Protein AF-D1P8F3-F1 (afdb_monomer)

Mean predicted aligned error: 10.09 Å

Secondary structure (DSSP, 8-state):
--GGGS-HHHHHHHHHHHHHHHHHHHHHHHHTTB-TTSPBPPPPPPP-EEEEEEEEEEETTEEEEEEEEEE-SSEEEEEETTTTEEEEEEGGGEEEEEEEEEEEEE-

Foldseek 3Di:
DVLVPDDPVRNVVVVVVVVVVVVVVVVVQVVVCADPVRHHHDDDDQPDFPWFWWWWFDAPNDIWIFTPWDDDPFKIWHQTPVVRHIDIDTPVRTPTTDDTGGDGDRD

pLDDT: mean 89.99, std 10.31, range [54.81, 97.75]

Radius of gyration: 31.66 Å; Cα contacts (8 Å, |Δi|>4): 148; chains: 1; bounding box: 52×23×87 Å

Sequence (107 aa):
ALISRMSANQRRQLAKEITRDLRRSQIKRIQQQKNPDGSAYTKRKASFVTVQREIQFMWRGQKRTLRHWRGNSKTITGQDADKKSQRSFRKSDIQRYISVKKDKIST

Nearest PDB structures (foldseek):
  7ol0-assembly1_Z  TM=6.761E-01  e=1.523E+00  Homo sapiens
  6bpi-assembly1_A  TM=5.200E-01  e=6.363E-01  Homo sapiens
  8rbx-assembly1_Z  TM=6.577E-01  e=2.357E+00  Homo sapiens
  8rap-assembly1_Z  TM=6.366E-01  e=2.489E+00  Saccharomyces cerevisiae
  8p4f-assembly1_Z  TM=6.054E-01  e=7.020E+00  Homo sapiens

Organism: NCBI:txid500637

InterPro domains:
  IPR006522 Phage virion morphogensis protein [PF05069] (8-47)

Structure (mmCIF, N/CA/C/O backbone):
data_AF-D1P8F3-F1
#
_entry.id   AF-D1P8F3-F1
#
loop_
_atom_site.group_PDB
_atom_site.id
_atom_site.type_symbol
_atom_site.label_atom_id
_atom_site.label_alt_id
_atom_site.label_comp_id
_atom_site.label_asym_id
_atom_site.label_entity_id
_atom_site.label_seq_id
_atom_site.pdbx_PDB_ins_code
_atom_site.Cartn_x
_atom_site.Cartn_y
_atom_site.Cartn_z
_atom_site.occupancy
_atom_site.B_iso_or_equiv
_atom_site.auth_seq_id
_atom_site.auth_comp_id
_atom_site.auth_asym_id
_atom_site.auth_atom_id
_atom_site.pdbx_PDB_model_num
ATOM 1 N N . ALA A 1 1 ? 17.012 -13.130 -52.113 1.00 61.81 1 ALA A N 1
ATOM 2 C CA . ALA A 1 1 ? 18.267 -13.262 -51.341 1.00 61.81 1 ALA A CA 1
ATOM 3 C C . ALA A 1 1 ? 19.191 -12.064 -51.617 1.00 61.81 1 ALA A C 1
ATOM 5 O O . ALA A 1 1 ? 20.059 -12.131 -52.477 1.00 61.81 1 ALA A O 1
ATOM 6 N N . LEU A 1 2 ? 18.932 -10.926 -50.959 1.00 79.62 2 LEU A N 1
ATOM 7 C CA . LEU A 1 2 ? 19.638 -9.649 -51.185 1.00 79.62 2 LEU A CA 1
ATOM 8 C C . LEU A 1 2 ? 20.803 -9.470 -50.195 1.00 79.62 2 LEU A C 1
ATOM 10 O O . LEU A 1 2 ? 21.911 -9.126 -50.585 1.00 79.62 2 LEU A O 1
ATOM 14 N N . ILE A 1 3 ? 20.583 -9.852 -48.934 1.00 83.12 3 ILE A N 1
ATOM 15 C CA . ILE A 1 3 ? 21.590 -9.850 -47.859 1.00 83.12 3 ILE A CA 1
ATOM 16 C C . ILE A 1 3 ? 22.754 -10.819 -48.153 1.00 83.12 3 ILE A C 1
ATOM 18 O O . ILE A 1 3 ? 23.900 -10.572 -47.769 1.00 83.12 3 ILE A O 1
ATOM 22 N N . SER A 1 4 ? 22.483 -11.911 -48.874 1.00 85.62 4 SER A N 1
ATOM 23 C CA . SER A 1 4 ? 23.503 -12.887 -49.281 1.00 85.62 4 SER A CA 1
ATOM 24 C C . SER A 1 4 ? 24.459 -12.347 -50.349 1.00 85.62 4 SER A C 1
ATOM 26 O O . SER A 1 4 ? 25.592 -12.807 -50.419 1.00 85.62 4 SER A O 1
ATOM 28 N N . ARG A 1 5 ? 24.031 -11.353 -51.141 1.00 89.50 5 ARG A N 1
ATOM 29 C CA . ARG A 1 5 ? 24.846 -10.702 -52.183 1.00 89.50 5 ARG A CA 1
ATOM 30 C C . ARG A 1 5 ? 25.714 -9.560 -51.644 1.00 89.50 5 ARG A C 1
ATOM 32 O O . ARG A 1 5 ? 26.568 -9.055 -52.360 1.00 89.50 5 ARG A O 1
ATOM 39 N N . MET A 1 6 ? 25.500 -9.144 -50.395 1.00 90.19 6 MET A N 1
ATOM 40 C CA . MET A 1 6 ? 26.282 -8.088 -49.751 1.00 90.19 6 MET A CA 1
ATOM 41 C C . MET A 1 6 ? 27.665 -8.605 -49.338 1.00 90.19 6 MET A C 1
ATOM 43 O O . MET A 1 6 ? 27.829 -9.774 -48.982 1.00 90.19 6 MET A O 1
ATOM 47 N N . SER A 1 7 ? 28.664 -7.729 -49.310 1.00 92.00 7 SER A N 1
ATOM 48 C CA . SER A 1 7 ? 29.953 -8.057 -48.697 1.00 92.00 7 SER A CA 1
ATOM 49 C C . SER A 1 7 ? 29.819 -8.198 -47.175 1.00 92.00 7 SER A C 1
ATOM 51 O O . SER A 1 7 ? 28.859 -7.722 -46.557 1.00 92.00 7 SER A O 1
ATOM 53 N N . ALA A 1 8 ? 30.802 -8.829 -46.527 1.00 90.75 8 ALA A N 1
ATOM 54 C CA . ALA A 1 8 ? 30.820 -8.941 -45.067 1.00 90.75 8 ALA A CA 1
ATOM 55 C C . ALA A 1 8 ? 30.785 -7.563 -44.373 1.00 90.75 8 ALA A C 1
ATOM 57 O O . ALA A 1 8 ? 30.112 -7.401 -43.354 1.00 90.75 8 ALA A O 1
ATOM 58 N N . ASN A 1 9 ? 31.446 -6.555 -44.953 1.00 93.25 9 ASN A N 1
ATOM 59 C CA . ASN A 1 9 ? 31.461 -5.189 -44.429 1.00 93.25 9 ASN A CA 1
ATOM 60 C C . ASN A 1 9 ? 30.096 -4.505 -44.558 1.00 93.25 9 ASN A C 1
ATOM 62 O O . ASN A 1 9 ? 29.622 -3.907 -43.594 1.00 93.25 9 ASN A O 1
ATOM 66 N N . GLN A 1 10 ? 29.424 -4.661 -45.700 1.00 92.81 10 GLN A N 1
ATOM 67 C CA . GLN A 1 10 ? 28.075 -4.127 -45.904 1.00 92.81 10 GLN A CA 1
ATOM 68 C C . GLN A 1 10 ? 27.062 -4.773 -44.946 1.00 92.81 10 GLN A C 1
ATOM 70 O O . GLN A 1 10 ? 26.235 -4.074 -44.366 1.00 92.81 10 GLN A O 1
ATOM 75 N N . ARG A 1 11 ? 27.159 -6.090 -44.700 1.00 94.31 11 ARG A N 1
ATOM 76 C CA . ARG A 1 11 ? 26.321 -6.772 -43.695 1.00 94.31 11 ARG A CA 1
ATOM 77 C C . ARG A 1 11 ? 26.562 -6.248 -42.281 1.00 94.31 11 ARG A C 1
ATOM 79 O O . ARG A 1 11 ? 25.605 -6.044 -41.540 1.00 94.31 11 ARG A O 1
ATOM 86 N N . ARG A 1 12 ? 27.824 -6.010 -41.903 1.00 93.38 12 ARG A N 1
ATOM 87 C CA . ARG A 1 12 ? 28.169 -5.426 -40.595 1.00 93.38 12 ARG A CA 1
ATOM 88 C C . ARG A 1 12 ? 27.596 -4.021 -40.436 1.00 93.38 12 ARG A C 1
ATOM 90 O O . ARG A 1 12 ? 27.083 -3.708 -39.366 1.00 93.38 12 ARG A O 1
ATOM 97 N N . GLN A 1 13 ? 27.675 -3.192 -41.475 1.00 94.81 13 GLN A N 1
ATOM 98 C CA . GLN A 1 13 ? 27.122 -1.839 -41.444 1.00 94.81 13 GLN A CA 1
ATOM 99 C C . GLN A 1 13 ? 25.598 -1.865 -41.279 1.00 94.81 13 GLN A C 1
ATOM 101 O O . GLN A 1 13 ? 25.073 -1.248 -40.354 1.00 94.81 13 GLN A O 1
ATOM 106 N N . LEU A 1 14 ? 24.911 -2.682 -42.080 1.00 94.44 14 LEU A N 1
ATOM 107 C CA . LEU A 1 14 ? 23.466 -2.872 -41.978 1.00 94.44 14 LEU A CA 1
ATOM 108 C C . LEU A 1 14 ? 23.046 -3.373 -40.584 1.00 94.44 14 LEU A C 1
ATOM 110 O O . LEU A 1 14 ? 22.102 -2.860 -39.990 1.00 94.44 14 LEU A O 1
ATOM 114 N N . ALA A 1 15 ? 23.770 -4.343 -40.018 1.00 95.06 15 ALA A N 1
ATOM 115 C CA . ALA A 1 15 ? 23.481 -4.859 -38.681 1.00 95.06 15 ALA A CA 1
ATOM 116 C C . ALA A 1 15 ? 23.612 -3.779 -37.590 1.00 95.06 15 ALA A C 1
ATOM 118 O O . ALA A 1 15 ? 22.799 -3.739 -36.661 1.00 95.06 15 ALA A O 1
ATOM 119 N N . LYS A 1 16 ? 24.601 -2.880 -37.704 1.00 96.44 16 LYS A N 1
ATOM 120 C CA . LYS A 1 16 ? 24.766 -1.744 -36.780 1.00 96.44 16 LYS A CA 1
ATOM 121 C C . LYS A 1 16 ? 23.581 -0.783 -36.858 1.00 96.44 16 LYS A C 1
ATOM 123 O O . LYS A 1 16 ? 23.077 -0.367 -35.816 1.00 96.44 16 LYS A O 1
ATOM 128 N N . GLU A 1 17 ? 23.131 -0.459 -38.066 1.00 96.62 17 GLU A N 1
ATOM 129 C CA . GLU A 1 17 ? 21.991 0.435 -38.299 1.00 96.62 17 GLU A CA 1
ATOM 130 C C . GLU A 1 17 ? 20.695 -0.154 -37.733 1.00 96.62 17 GLU A C 1
ATOM 132 O O . GLU A 1 17 ? 20.044 0.484 -36.905 1.00 96.62 17 GLU A O 1
ATOM 137 N N . ILE A 1 18 ? 20.401 -1.421 -38.049 1.00 96.50 18 ILE A N 1
ATOM 138 C CA . ILE A 1 18 ? 19.240 -2.144 -37.506 1.00 96.50 18 ILE A CA 1
ATOM 139 C C . ILE A 1 18 ? 19.268 -2.146 -35.975 1.00 96.50 18 ILE A C 1
ATOM 141 O O . ILE A 1 18 ? 18.265 -1.849 -35.327 1.00 96.50 18 ILE A O 1
ATOM 145 N N . THR A 1 19 ? 20.422 -2.446 -35.377 1.00 97.06 19 THR A N 1
ATOM 146 C CA . THR A 1 19 ? 20.559 -2.496 -33.914 1.00 97.06 19 THR A CA 1
ATOM 147 C C . THR A 1 19 ? 20.325 -1.124 -33.282 1.00 97.06 19 THR A C 1
ATOM 149 O O . THR A 1 19 ? 19.651 -1.014 -32.253 1.00 97.06 19 THR A O 1
ATOM 152 N N . ARG A 1 20 ? 20.857 -0.059 -33.895 1.00 97.75 20 ARG A N 1
ATOM 153 C CA . ARG A 1 20 ? 20.690 1.321 -33.425 1.00 97.75 20 ARG A CA 1
ATOM 154 C C . ARG A 1 20 ? 19.221 1.731 -33.433 1.00 97.75 20 ARG A C 1
ATOM 156 O O . ARG A 1 20 ? 18.742 2.277 -32.437 1.00 97.75 20 ARG A O 1
ATOM 163 N N . ASP A 1 21 ? 18.507 1.446 -34.513 1.00 97.38 21 ASP A N 1
ATOM 164 C CA . ASP A 1 21 ? 17.110 1.852 -34.650 1.00 97.38 21 ASP A CA 1
ATOM 165 C C . ASP A 1 21 ? 16.164 0.984 -33.817 1.00 97.38 21 ASP A C 1
ATOM 167 O O . ASP A 1 21 ? 15.257 1.516 -33.169 1.00 97.38 21 ASP A O 1
ATOM 171 N N . LEU A 1 22 ? 16.441 -0.319 -33.695 1.00 96.12 22 LEU A N 1
ATOM 172 C CA . LEU A 1 22 ? 15.733 -1.197 -32.763 1.00 96.12 22 LEU A CA 1
ATOM 173 C C . LEU A 1 22 ? 15.861 -0.687 -31.323 1.00 96.12 22 LEU A C 1
ATOM 175 O O . LEU A 1 22 ? 14.857 -0.558 -30.621 1.00 96.12 22 LEU A O 1
ATOM 179 N N . ARG A 1 23 ? 17.078 -0.328 -30.893 1.00 96.56 23 ARG A N 1
ATOM 180 C CA . ARG A 1 23 ? 17.318 0.222 -29.553 1.00 96.56 23 ARG A CA 1
ATOM 181 C C . ARG A 1 23 ? 16.553 1.528 -29.335 1.00 96.56 23 ARG A C 1
ATOM 183 O O . ARG A 1 23 ? 15.941 1.703 -28.285 1.00 96.56 23 ARG A O 1
ATOM 190 N N . ARG A 1 24 ? 16.549 2.437 -30.316 1.00 97.00 24 ARG A N 1
ATOM 191 C CA . ARG A 1 24 ? 15.790 3.700 -30.245 1.00 97.00 24 ARG A CA 1
ATOM 192 C C . ARG A 1 24 ? 14.285 3.462 -30.106 1.00 97.00 24 ARG A C 1
ATOM 194 O O . ARG A 1 24 ? 13.656 4.071 -29.242 1.00 97.00 24 ARG A O 1
ATOM 201 N N . SER A 1 25 ? 13.727 2.553 -30.907 1.00 94.88 25 SER A N 1
ATOM 202 C CA . SER A 1 25 ? 12.318 2.149 -30.827 1.00 94.88 25 SER A CA 1
ATOM 203 C C . SER A 1 25 ? 11.974 1.568 -29.451 1.00 94.88 25 SER A C 1
ATOM 205 O O . SER A 1 25 ? 11.013 1.999 -28.811 1.00 94.88 25 SER A O 1
ATOM 207 N N . GLN A 1 26 ? 12.809 0.658 -28.940 1.00 95.81 26 GLN A N 1
ATOM 208 C CA . GLN A 1 26 ? 12.627 0.046 -27.623 1.00 95.81 26 GLN A CA 1
ATOM 209 C C . GLN A 1 26 ? 12.670 1.078 -26.493 1.00 95.81 26 GLN A C 1
ATOM 211 O O . GLN A 1 26 ? 11.797 1.051 -25.629 1.00 95.81 26 GLN A O 1
ATOM 216 N N . ILE A 1 27 ? 13.627 2.014 -26.513 1.00 97.25 27 ILE A N 1
ATOM 217 C CA . ILE A 1 27 ? 13.714 3.093 -25.517 1.00 97.25 27 ILE A CA 1
ATOM 218 C C . ILE A 1 27 ? 12.432 3.928 -25.525 1.00 97.25 27 ILE A C 1
ATOM 220 O O . ILE A 1 27 ? 11.820 4.105 -24.472 1.00 97.25 27 ILE A O 1
ATOM 224 N N . LYS A 1 28 ? 11.981 4.381 -26.702 1.00 96.31 28 LYS A N 1
ATOM 225 C CA . LYS A 1 28 ? 10.746 5.167 -26.839 1.00 96.31 28 LYS A CA 1
ATOM 226 C C . LYS A 1 28 ? 9.534 4.410 -26.288 1.00 96.31 28 LYS A C 1
ATOM 228 O O . LYS A 1 28 ? 8.718 4.977 -25.569 1.00 96.31 28 LYS A O 1
ATOM 233 N N . ARG A 1 29 ? 9.428 3.116 -26.590 1.00 95.94 29 ARG A N 1
ATOM 234 C CA . ARG A 1 29 ? 8.333 2.251 -26.134 1.00 95.94 29 ARG A CA 1
ATOM 235 C C . ARG A 1 29 ? 8.344 2.037 -24.616 1.00 95.94 29 ARG A C 1
ATOM 237 O O . ARG A 1 29 ? 7.300 2.140 -23.978 1.00 95.94 29 ARG A O 1
ATOM 244 N N . ILE A 1 30 ? 9.520 1.787 -24.035 1.00 95.50 30 ILE A N 1
ATOM 245 C CA . ILE A 1 30 ? 9.699 1.617 -22.585 1.00 95.50 30 ILE A CA 1
ATOM 246 C C . ILE A 1 30 ? 9.364 2.916 -21.846 1.00 95.50 30 ILE A C 1
ATOM 248 O O . ILE A 1 30 ? 8.664 2.867 -20.837 1.00 95.50 30 ILE A O 1
ATOM 252 N N . GLN A 1 31 ? 9.795 4.070 -22.370 1.00 96.12 31 GLN A N 1
ATOM 253 C CA . GLN A 1 31 ? 9.437 5.388 -21.830 1.00 96.12 31 GLN A CA 1
ATOM 254 C C . GLN A 1 31 ? 7.920 5.619 -21.834 1.00 96.12 31 GLN A C 1
ATOM 256 O O . GLN A 1 31 ? 7.381 6.189 -20.892 1.00 96.12 31 GLN A O 1
ATOM 261 N N . GLN A 1 32 ? 7.222 5.125 -22.858 1.00 96.19 32 GLN A N 1
ATOM 262 C CA . GLN A 1 32 ? 5.759 5.164 -22.948 1.00 96.19 32 GLN A CA 1
ATOM 263 C C . GLN A 1 32 ? 5.051 4.086 -22.112 1.00 96.19 32 GLN A C 1
ATOM 265 O O . GLN A 1 32 ? 3.827 4.004 -22.160 1.00 96.19 32 GLN A O 1
ATOM 270 N N . GLN A 1 33 ? 5.790 3.254 -21.372 1.00 95.38 33 GLN A N 1
ATOM 271 C CA . GLN A 1 33 ? 5.261 2.124 -20.604 1.00 95.38 33 GLN A CA 1
ATOM 272 C C . GLN A 1 33 ? 4.428 1.145 -21.450 1.00 95.38 33 GLN A C 1
ATOM 274 O O . GLN A 1 33 ? 3.356 0.697 -21.036 1.00 95.38 33 GLN A O 1
ATOM 279 N N . LYS A 1 34 ? 4.916 0.828 -22.658 1.00 96.75 34 LYS A N 1
ATOM 280 C CA . LYS A 1 34 ? 4.266 -0.108 -23.582 1.00 96.75 34 LYS A CA 1
ATOM 281 C C . LYS A 1 34 ? 5.077 -1.386 -23.788 1.00 96.75 34 LYS A C 1
ATOM 283 O O . LYS A 1 34 ? 6.305 -1.376 -23.925 1.00 96.75 34 LYS A O 1
ATOM 288 N N . ASN A 1 35 ? 4.363 -2.497 -23.860 1.00 94.81 35 ASN A N 1
ATOM 289 C CA . ASN A 1 35 ? 4.869 -3.806 -24.241 1.00 94.81 35 ASN A CA 1
ATOM 290 C C . ASN A 1 35 ? 5.232 -3.844 -25.737 1.00 94.81 35 ASN A C 1
ATOM 292 O O . ASN A 1 35 ? 4.828 -2.955 -26.489 1.00 94.81 35 ASN A O 1
ATOM 296 N N . PRO A 1 36 ? 6.006 -4.847 -26.200 1.00 93.25 36 PRO A N 1
ATOM 297 C CA . PRO A 1 36 ? 6.354 -5.000 -27.616 1.00 93.25 36 PRO A CA 1
ATOM 298 C C . PRO A 1 36 ? 5.170 -5.083 -28.581 1.00 93.25 36 PRO A C 1
ATOM 300 O O . PRO A 1 36 ? 5.303 -4.633 -29.713 1.00 93.25 36 PRO A O 1
ATOM 303 N N . ASP A 1 37 ? 4.036 -5.603 -28.122 1.00 92.69 37 ASP A N 1
ATOM 304 C CA . ASP A 1 37 ? 2.758 -5.666 -28.842 1.00 92.69 37 ASP A CA 1
ATOM 305 C C . ASP A 1 37 ? 1.986 -4.327 -28.833 1.00 92.69 37 ASP A C 1
ATOM 307 O O . ASP A 1 37 ? 0.913 -4.217 -29.416 1.00 92.69 37 ASP A O 1
ATOM 311 N N . GLY A 1 38 ? 2.522 -3.296 -28.170 1.00 89.94 38 GLY A N 1
ATOM 312 C CA . GLY A 1 38 ? 1.912 -1.976 -28.033 1.00 89.94 38 GLY A CA 1
ATOM 313 C C . GLY A 1 38 ? 0.932 -1.841 -26.865 1.00 89.94 38 GLY A C 1
ATOM 314 O O . GLY A 1 38 ? 0.504 -0.718 -26.582 1.00 89.94 38 GLY A O 1
ATOM 315 N N . SER A 1 39 ? 0.610 -2.930 -26.159 1.00 94.69 39 SER A N 1
ATOM 316 C CA . SER A 1 39 ? -0.264 -2.889 -24.985 1.00 94.69 39 SER A 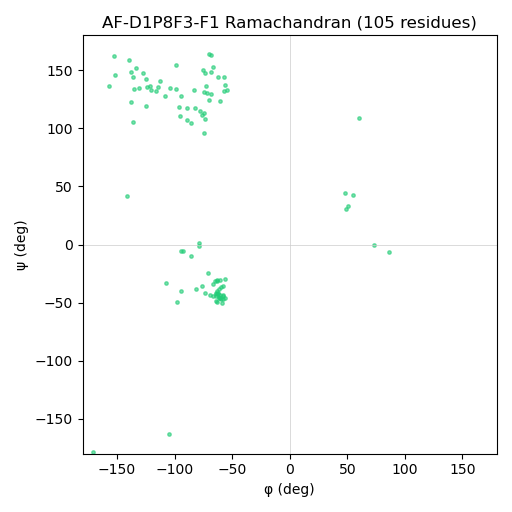CA 1
ATOM 317 C C . SER A 1 39 ? 0.395 -2.129 -23.827 1.00 94.69 39 SER A C 1
ATOM 319 O O . SER A 1 39 ? 1.620 -2.049 -23.727 1.00 94.69 39 SER A O 1
ATOM 321 N N . ALA A 1 40 ? -0.405 -1.526 -22.948 1.00 95.25 40 ALA A N 1
ATOM 322 C CA . ALA A 1 40 ? 0.127 -0.858 -21.763 1.00 95.25 40 ALA A CA 1
ATOM 323 C C . ALA A 1 40 ? 0.708 -1.881 -20.775 1.00 95.25 40 ALA A C 1
ATOM 325 O O . ALA A 1 40 ? 0.203 -2.998 -20.647 1.00 95.25 40 ALA A O 1
ATOM 326 N N . TYR A 1 41 ? 1.737 -1.485 -20.029 1.00 94.75 41 TYR A N 1
ATOM 327 C CA . TYR A 1 41 ? 2.242 -2.294 -18.925 1.00 94.75 41 TYR A CA 1
ATOM 328 C C . TYR A 1 41 ? 1.146 -2.594 -17.900 1.00 94.75 41 TYR A C 1
ATOM 330 O O . TYR A 1 41 ? 0.291 -1.762 -17.587 1.00 94.75 41 TYR A O 1
ATOM 338 N N . THR A 1 42 ? 1.206 -3.792 -17.325 1.00 92.38 42 THR A N 1
ATOM 339 C CA . THR A 1 42 ? 0.340 -4.174 -16.212 1.00 92.38 42 THR A CA 1
ATOM 340 C C . THR A 1 42 ? 0.583 -3.238 -15.033 1.00 92.38 42 THR A C 1
ATOM 342 O O . THR A 1 42 ? 1.714 -3.125 -14.548 1.00 92.38 42 THR A O 1
ATOM 345 N N . LYS A 1 43 ? -0.477 -2.579 -14.551 1.00 88.38 43 LYS A N 1
ATOM 346 C CA . LYS A 1 43 ? -0.397 -1.707 -13.373 1.00 88.38 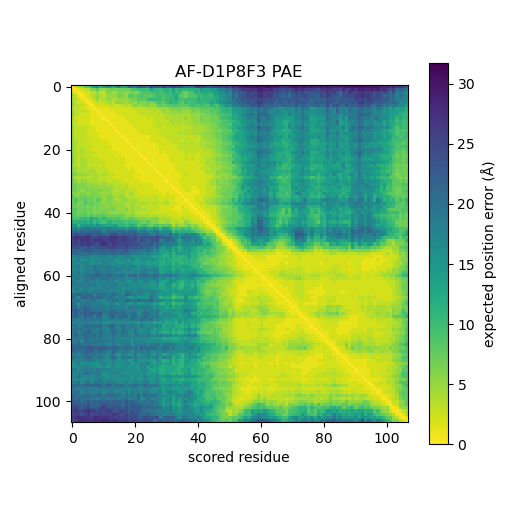43 LYS A CA 1
ATOM 347 C C . LYS A 1 43 ? 0.147 -2.494 -12.179 1.00 88.38 43 LYS A C 1
ATOM 349 O O . LYS A 1 43 ? -0.266 -3.627 -11.925 1.00 88.38 43 LYS A O 1
ATOM 354 N N . ARG A 1 44 ? 1.059 -1.881 -11.421 1.00 83.88 44 ARG A N 1
ATOM 355 C CA . ARG A 1 44 ? 1.549 -2.453 -10.160 1.00 83.88 44 ARG A CA 1
ATOM 356 C C . ARG A 1 44 ? 0.375 -2.582 -9.178 1.00 83.88 44 ARG A C 1
ATOM 358 O O . ARG A 1 44 ? -0.497 -1.716 -9.148 1.00 83.88 44 ARG A O 1
ATOM 365 N N . LYS A 1 45 ? 0.361 -3.643 -8.361 1.00 81.75 45 LYS A N 1
ATOM 366 C CA . LYS A 1 45 ? -0.595 -3.770 -7.248 1.00 81.75 45 LYS A CA 1
ATOM 367 C C . LYS A 1 45 ? -0.502 -2.525 -6.357 1.00 81.75 45 LYS A C 1
ATOM 369 O O . LYS A 1 45 ? 0.607 -2.113 -6.016 1.00 81.75 45 LYS A O 1
ATOM 374 N N . ALA A 1 46 ? -1.647 -1.942 -6.002 1.00 72.75 46 ALA A N 1
ATOM 375 C CA . ALA A 1 46 ? -1.698 -0.786 -5.111 1.00 72.75 46 ALA A CA 1
ATOM 376 C C . ALA A 1 46 ? -1.007 -1.117 -3.779 1.00 72.75 46 ALA A C 1
ATOM 378 O O . ALA A 1 46 ? -1.241 -2.180 -3.196 1.00 72.75 46 ALA A O 1
ATOM 379 N N . SER A 1 47 ? -0.127 -0.223 -3.328 1.00 65.75 47 SER A N 1
ATOM 380 C CA . SER A 1 47 ? 0.677 -0.429 -2.129 1.00 65.75 47 SER A CA 1
ATOM 381 C C . SER A 1 47 ? 0.013 0.244 -0.933 1.00 65.75 47 SER A C 1
ATOM 383 O O . SER A 1 47 ? -0.126 1.455 -0.908 1.00 65.75 47 SER A O 1
ATOM 385 N N . PHE A 1 48 ? -0.334 -0.580 0.056 1.00 61.25 48 PHE A N 1
ATOM 386 C CA . PHE A 1 48 ? -0.774 -0.257 1.418 1.00 61.25 48 PHE A CA 1
ATOM 387 C C . PHE A 1 48 ? -2.048 0.581 1.575 1.00 61.25 48 PHE A C 1
ATOM 389 O O . PHE A 1 48 ? -2.087 1.796 1.433 1.00 61.25 48 PHE A O 1
ATOM 396 N N . VAL A 1 49 ? -3.084 -0.106 2.049 1.00 60.81 49 VAL A N 1
ATOM 397 C CA . VAL A 1 49 ? -4.212 0.527 2.716 1.00 60.81 49 VAL A CA 1
ATOM 398 C C . VAL A 1 49 ? -3.776 0.909 4.133 1.00 60.81 49 VAL A C 1
ATOM 400 O O . VAL A 1 49 ? -3.584 0.022 4.972 1.00 60.81 49 VAL A O 1
ATOM 403 N N . THR A 1 50 ? -3.657 2.200 4.436 1.00 61.16 50 THR A N 1
ATOM 404 C CA . THR A 1 50 ? -3.504 2.638 5.829 1.00 61.16 50 THR A CA 1
ATOM 405 C C . THR A 1 50 ? -4.858 2.492 6.512 1.00 61.16 50 THR A C 1
ATOM 407 O O . THR A 1 50 ? -5.796 3.229 6.218 1.00 61.16 50 THR A O 1
ATOM 410 N N . VAL A 1 51 ? -5.001 1.509 7.406 1.00 67.38 51 VAL A N 1
ATOM 411 C CA . VAL A 1 51 ? -6.251 1.341 8.158 1.00 67.38 51 VAL A CA 1
ATOM 412 C C . VAL A 1 51 ? -6.207 2.224 9.399 1.00 67.38 51 VAL A C 1
ATOM 414 O O . VAL A 1 51 ? -5.548 1.874 10.383 1.00 67.38 51 VAL A O 1
ATOM 417 N N . GLN A 1 52 ? -6.931 3.343 9.387 1.00 70.88 52 GLN A N 1
ATOM 418 C CA . GLN A 1 52 ? -7.149 4.125 10.601 1.00 70.88 52 GLN A CA 1
ATOM 419 C C . GLN A 1 52 ? -8.156 3.386 11.485 1.00 70.88 52 GLN A C 1
ATOM 421 O O . GLN A 1 52 ? -9.370 3.439 11.299 1.00 70.88 52 GLN A O 1
ATOM 426 N N . ARG A 1 53 ? -7.623 2.624 12.444 1.00 88.25 53 ARG A N 1
ATOM 427 C CA . ARG A 1 53 ? -8.420 1.913 13.446 1.00 88.25 53 ARG A CA 1
ATOM 428 C C . ARG A 1 53 ? -8.517 2.754 14.705 1.00 88.25 53 ARG A C 1
ATOM 430 O O . ARG A 1 53 ? -7.534 2.878 15.431 1.00 88.25 53 ARG A O 1
ATOM 437 N N . GLU A 1 54 ? -9.700 3.276 14.988 1.00 92.44 54 GLU A N 1
ATOM 438 C CA . GLU A 1 54 ? -10.009 3.970 16.240 1.00 92.44 54 GLU A CA 1
ATOM 439 C C . GLU A 1 54 ? -11.168 3.243 16.926 1.00 92.44 54 GLU A C 1
ATOM 441 O O . GLU A 1 54 ? -12.118 2.824 16.269 1.00 92.44 54 GLU A O 1
ATOM 446 N N . ILE A 1 55 ? -11.092 3.040 18.235 1.00 94.31 55 ILE A N 1
ATOM 447 C CA . ILE A 1 55 ? -12.209 2.507 19.016 1.00 94.31 55 ILE A CA 1
ATOM 448 C C . ILE A 1 55 ? -12.366 3.311 20.290 1.00 94.31 55 ILE A C 1
ATOM 450 O O . ILE A 1 55 ? -11.387 3.585 20.983 1.00 94.31 55 ILE A O 1
ATOM 454 N N . GLN A 1 56 ? -13.607 3.670 20.589 1.00 96.31 56 GLN A N 1
ATOM 455 C CA . GLN A 1 56 ? -13.994 4.350 21.812 1.00 96.31 56 GLN A CA 1
ATOM 456 C C . GLN A 1 56 ? -14.927 3.448 22.610 1.00 96.31 56 GLN A C 1
ATOM 458 O O . GLN A 1 56 ? -15.880 2.893 22.057 1.00 96.31 56 GLN A O 1
ATOM 463 N N . PHE A 1 57 ? -14.665 3.290 23.902 1.00 96.50 57 PHE A N 1
ATOM 464 C CA . PHE A 1 57 ? -15.446 2.424 24.783 1.00 96.50 57 PHE A CA 1
ATOM 465 C C . PHE A 1 57 ? -15.403 2.903 26.235 1.00 96.50 57 PHE A C 1
ATOM 467 O O . PHE A 1 57 ? -14.539 3.688 26.617 1.00 96.50 57 PHE A O 1
ATOM 474 N N . MET A 1 58 ? -16.347 2.423 27.039 1.00 96.81 58 MET A N 1
ATOM 475 C CA . MET A 1 58 ? -16.405 2.630 28.482 1.00 96.81 58 MET A CA 1
ATOM 476 C C . MET A 1 58 ? -15.749 1.457 29.206 1.00 96.81 58 MET A C 1
ATOM 478 O O . MET A 1 58 ? -16.105 0.298 28.981 1.00 96.81 58 MET A O 1
ATOM 482 N N . TRP A 1 59 ? -14.809 1.761 30.094 1.00 95.69 59 TRP A N 1
ATOM 483 C CA . TRP A 1 59 ? -14.123 0.795 30.944 1.00 95.69 59 TRP A CA 1
ATOM 484 C C . TRP A 1 59 ? -13.998 1.365 32.354 1.00 95.69 59 TRP A C 1
ATOM 486 O O . TRP A 1 59 ? -13.439 2.446 32.533 1.00 95.69 59 TRP A O 1
ATOM 496 N N . ARG A 1 60 ? -14.530 0.651 33.355 1.00 94.62 60 ARG A N 1
ATOM 497 C CA . ARG A 1 60 ? -14.576 1.093 34.764 1.00 94.62 60 ARG A CA 1
ATOM 498 C C . ARG A 1 60 ? -15.100 2.531 34.934 1.00 94.62 60 ARG A C 1
ATOM 500 O O . ARG A 1 60 ? -14.501 3.333 35.642 1.00 94.62 60 ARG A O 1
ATOM 507 N N . GLY A 1 61 ? -16.175 2.880 34.224 1.00 94.44 61 GLY A N 1
ATOM 508 C CA . GLY A 1 61 ? -16.764 4.226 34.251 1.00 94.44 61 GLY A CA 1
ATOM 509 C C . GLY A 1 61 ? -15.960 5.302 33.510 1.00 94.44 61 GLY A C 1
ATOM 510 O O . GLY A 1 61 ? -16.400 6.443 33.435 1.00 94.44 61 GLY A O 1
ATOM 511 N N . GLN A 1 62 ? -14.815 4.959 32.917 1.00 93.44 62 GLN A N 1
ATOM 512 C CA . GLN A 1 62 ? -13.982 5.886 32.155 1.00 93.44 62 GLN A CA 1
ATOM 513 C C . GLN A 1 62 ? -14.146 5.656 30.655 1.00 93.44 62 GLN A C 1
ATOM 515 O O . GLN A 1 62 ? -14.069 4.523 30.174 1.00 93.44 62 GLN A O 1
ATOM 520 N N . LYS A 1 63 ? -14.304 6.744 29.900 1.00 96.00 63 LYS A N 1
ATOM 521 C CA . LYS A 1 63 ? -14.213 6.706 28.440 1.00 96.00 63 LYS A CA 1
ATOM 522 C C . LYS A 1 63 ? -12.752 6.502 28.035 1.00 96.00 63 LYS A C 1
ATOM 524 O O . LYS A 1 63 ? -11.872 7.205 28.519 1.00 96.00 63 LYS A O 1
ATOM 529 N N . ARG A 1 64 ? -12.502 5.540 27.150 1.00 95.75 64 A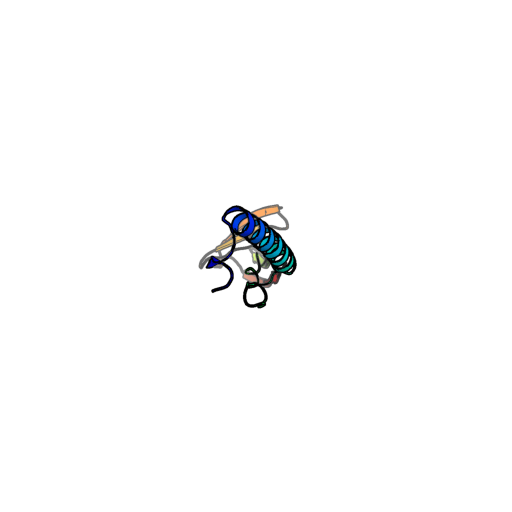RG A N 1
ATOM 530 C CA . ARG A 1 64 ? -11.184 5.216 26.596 1.00 95.75 64 ARG A CA 1
ATOM 531 C C . ARG A 1 64 ? -11.222 5.266 25.084 1.00 95.75 64 ARG A C 1
ATOM 533 O O . ARG A 1 64 ? -12.196 4.826 24.478 1.00 95.75 64 ARG A O 1
ATOM 540 N N . THR A 1 65 ? -10.133 5.750 24.498 1.00 96.44 65 THR A N 1
ATOM 541 C CA . THR A 1 65 ? -9.939 5.809 23.049 1.00 96.44 65 THR A CA 1
ATOM 542 C C . THR A 1 65 ? -8.641 5.103 22.687 1.00 96.44 65 THR A C 1
ATOM 544 O O . THR A 1 65 ? -7.571 5.521 23.126 1.00 96.44 65 THR A O 1
ATOM 547 N N . LEU A 1 66 ? -8.718 4.047 21.876 1.00 95.81 66 LEU A N 1
ATOM 548 C CA . LEU A 1 66 ? -7.547 3.364 21.330 1.00 95.81 66 LEU A CA 1
ATOM 549 C C . LEU A 1 66 ? -7.402 3.657 19.837 1.00 95.81 66 LEU A C 1
ATOM 551 O O . LEU A 1 66 ? -8.323 3.416 19.055 1.00 95.81 66 LEU A O 1
ATOM 555 N N . ARG A 1 67 ? -6.213 4.106 19.439 1.00 93.19 67 ARG A N 1
ATOM 556 C CA . ARG A 1 67 ? -5.779 4.242 18.044 1.00 93.19 67 ARG A CA 1
ATOM 557 C C . ARG A 1 67 ? -4.929 3.050 17.623 1.00 93.19 67 ARG A C 1
ATOM 559 O O . ARG A 1 67 ? -4.297 2.395 18.454 1.00 93.19 67 ARG A O 1
ATOM 566 N N . HIS A 1 68 ? -4.919 2.775 16.322 1.00 90.94 68 HIS A N 1
ATOM 567 C CA . HIS A 1 68 ? -4.212 1.646 15.707 1.00 90.94 68 HIS A CA 1
ATOM 568 C C . HIS A 1 68 ? -4.519 0.314 16.403 1.00 90.94 68 HIS A C 1
ATOM 570 O O . HIS A 1 68 ? -3.662 -0.564 16.521 1.00 90.94 68 HIS A O 1
ATOM 576 N N . TRP A 1 69 ? -5.748 0.182 16.908 1.00 92.75 69 TRP A N 1
ATOM 577 C CA . TRP A 1 69 ? -6.100 -0.936 17.762 1.00 92.75 69 TRP A CA 1
ATOM 578 C C . TRP A 1 69 ? -6.224 -2.228 16.950 1.00 92.75 69 TRP A C 1
ATOM 580 O O . TRP A 1 69 ? -6.629 -2.250 15.783 1.00 92.75 69 TRP A O 1
ATOM 590 N N . ARG A 1 70 ? -5.872 -3.332 17.596 1.00 91.81 70 ARG A N 1
ATOM 591 C CA . ARG A 1 70 ? -6.058 -4.702 17.132 1.00 91.81 70 ARG A CA 1
ATOM 592 C C . ARG A 1 70 ? -6.771 -5.468 18.233 1.00 91.81 70 ARG A C 1
ATOM 594 O O . ARG A 1 70 ? -6.605 -5.169 19.410 1.00 91.81 70 ARG A O 1
ATOM 601 N N . GLY A 1 71 ? -7.591 -6.439 17.866 1.00 91.62 71 GLY A N 1
ATOM 602 C CA . GLY A 1 71 ? -8.301 -7.258 18.839 1.00 91.62 71 GLY A CA 1
ATOM 603 C C . GLY A 1 71 ? -8.252 -8.719 18.450 1.00 91.62 71 GLY A C 1
ATOM 604 O O . GLY A 1 71 ? -8.314 -9.044 17.268 1.00 91.62 71 GLY A O 1
ATOM 605 N N . ASN A 1 72 ? -8.167 -9.582 19.452 1.00 92.12 72 ASN A N 1
ATOM 606 C CA . ASN A 1 72 ? -8.423 -11.011 19.314 1.00 92.12 72 ASN A CA 1
ATOM 607 C C . ASN A 1 72 ? -9.800 -11.328 19.936 1.00 92.12 72 ASN A C 1
ATOM 609 O O . ASN A 1 72 ? -10.624 -10.428 20.128 1.00 92.12 72 ASN A O 1
ATOM 613 N N . SER A 1 73 ? -10.090 -12.593 20.236 1.00 91.69 73 SER A N 1
ATOM 614 C CA . SER A 1 73 ? -11.357 -12.990 20.863 1.00 91.69 73 SER A CA 1
ATOM 615 C C . SER A 1 73 ? -11.550 -12.433 22.281 1.00 91.69 73 SER A C 1
ATOM 617 O O . SER A 1 73 ? -12.678 -12.119 22.645 1.00 91.69 73 SER A O 1
ATOM 619 N N . LYS A 1 74 ? -10.477 -12.243 23.060 1.00 95.69 74 LYS A N 1
ATOM 620 C CA . LYS A 1 74 ? -10.522 -11.910 24.498 1.00 95.69 74 LYS A CA 1
ATOM 621 C C . LYS A 1 74 ? -10.140 -10.465 24.821 1.00 95.69 74 LYS A C 1
ATOM 623 O O . LYS A 1 74 ? -10.673 -9.889 25.764 1.00 95.69 74 LYS A O 1
ATOM 628 N N . THR A 1 75 ? -9.225 -9.870 24.068 1.00 96.88 75 THR A N 1
ATOM 629 C CA . THR A 1 75 ? -8.612 -8.569 24.362 1.00 96.88 75 THR A CA 1
ATOM 630 C C . THR A 1 75 ? -8.587 -7.658 23.141 1.00 96.88 75 THR A C 1
ATOM 632 O O . THR A 1 75 ? -8.532 -8.107 21.993 1.00 96.88 75 THR A O 1
ATOM 635 N N . ILE A 1 76 ? -8.623 -6.353 23.408 1.00 95.31 76 ILE A N 1
ATOM 636 C CA . ILE A 1 76 ? -8.297 -5.293 22.456 1.00 95.31 76 ILE A CA 1
ATOM 637 C C . ILE A 1 76 ? -7.039 -4.571 22.932 1.00 95.31 76 ILE A C 1
ATOM 639 O O . ILE A 1 76 ? -6.909 -4.263 24.113 1.00 95.31 76 ILE A O 1
ATOM 643 N N . THR A 1 77 ? -6.119 -4.307 22.015 1.00 95.94 77 THR A N 1
ATOM 644 C CA . THR A 1 77 ? -4.829 -3.672 22.280 1.00 95.94 77 THR A CA 1
ATOM 645 C C . THR A 1 77 ? -4.616 -2.545 21.290 1.00 95.94 77 THR A C 1
ATOM 647 O O . THR A 1 77 ? -4.842 -2.724 20.097 1.00 95.94 77 THR A O 1
ATOM 650 N N . GLY A 1 78 ? -4.165 -1.389 21.754 1.00 94.75 78 GLY A N 1
ATOM 651 C CA . GLY A 1 78 ? -3.842 -0.264 20.886 1.00 94.75 78 GLY A CA 1
ATOM 652 C C . GLY A 1 78 ? -3.151 0.858 21.642 1.00 94.75 78 GLY A C 1
ATOM 653 O O . GLY A 1 78 ? -2.923 0.763 22.848 1.00 94.75 78 GLY A O 1
ATOM 654 N N . GLN A 1 79 ? -2.846 1.940 20.932 1.00 95.19 79 GLN A N 1
ATOM 655 C CA . GLN A 1 79 ? -2.310 3.145 21.548 1.00 95.19 79 GLN A CA 1
ATOM 656 C C . GLN A 1 79 ? -3.450 3.917 22.212 1.00 95.19 79 GLN A C 1
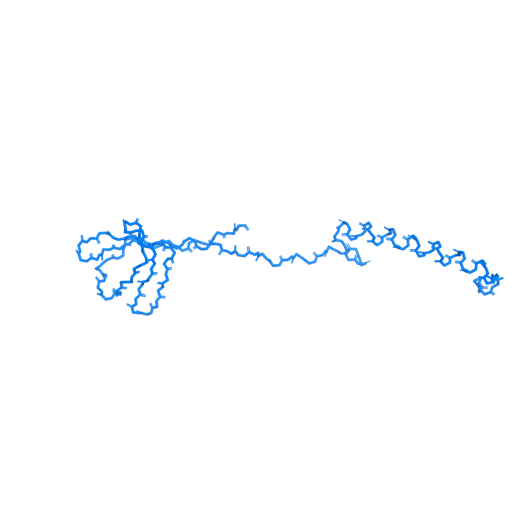ATOM 658 O O . GLN A 1 79 ? -4.351 4.400 21.529 1.00 95.19 79 GLN A O 1
ATOM 663 N N . ASP A 1 80 ? -3.415 4.032 23.533 1.00 94.62 80 ASP A N 1
ATOM 664 C CA . ASP A 1 80 ? -4.371 4.841 24.283 1.00 94.62 80 ASP A CA 1
ATOM 665 C C . ASP A 1 80 ? -4.106 6.327 24.006 1.00 94.62 80 ASP A C 1
ATOM 667 O O . ASP A 1 80 ? -2.978 6.798 24.165 1.00 94.62 80 ASP A O 1
ATOM 671 N N . ALA A 1 81 ? -5.130 7.047 23.544 1.00 92.62 81 ALA A N 1
ATOM 672 C CA . ALA A 1 81 ? -5.005 8.449 23.154 1.00 92.62 81 ALA A CA 1
ATOM 673 C C . ALA A 1 81 ? -4.696 9.364 24.351 1.00 92.62 81 ALA A C 1
ATOM 675 O O . ALA A 1 81 ? -3.924 10.311 24.207 1.00 92.62 81 ALA A O 1
ATOM 676 N N . ASP A 1 82 ? -5.232 9.046 25.532 1.00 91.88 82 ASP A N 1
ATOM 677 C CA . ASP A 1 82 ? -5.084 9.865 26.738 1.00 91.88 82 ASP A CA 1
ATOM 678 C C . ASP A 1 82 ? -3.743 9.593 27.423 1.00 91.88 82 ASP A C 1
ATOM 680 O O . ASP A 1 82 ? -3.088 10.491 27.947 1.00 91.88 82 ASP A O 1
ATOM 684 N N . LYS A 1 83 ? -3.317 8.326 27.431 1.00 91.00 83 LYS A N 1
ATOM 685 C CA . LYS A 1 83 ? -2.082 7.881 28.091 1.00 91.00 83 LYS A CA 1
ATOM 686 C C . LYS A 1 83 ? -0.876 7.814 27.160 1.00 91.00 83 LYS A C 1
ATOM 688 O O . LYS A 1 83 ? 0.214 7.519 27.642 1.00 91.00 83 LYS A O 1
ATOM 693 N N . LYS A 1 84 ? -1.064 8.047 25.857 1.00 89.69 84 LYS A N 1
ATOM 694 C CA . LYS A 1 84 ? -0.028 8.035 24.807 1.00 89.69 84 LYS A CA 1
ATOM 695 C C . LYS A 1 84 ? 0.872 6.788 24.835 1.00 89.69 84 LYS A C 1
ATOM 697 O O . LYS A 1 84 ? 2.033 6.843 24.445 1.00 89.69 84 LYS A O 1
ATOM 702 N N . SER A 1 85 ? 0.337 5.651 25.278 1.00 93.38 85 SER A N 1
ATOM 703 C CA . SER A 1 85 ? 1.073 4.394 25.459 1.00 93.38 85 SER A CA 1
ATOM 704 C C . SER A 1 85 ? 0.232 3.200 25.006 1.00 93.38 85 SER A C 1
ATOM 706 O O . SER A 1 85 ? -0.995 3.296 24.918 1.00 93.38 85 SER A O 1
ATOM 708 N N . GLN A 1 86 ? 0.883 2.079 24.694 1.00 94.50 86 GLN A N 1
ATOM 709 C CA . GLN A 1 86 ? 0.199 0.841 24.325 1.00 94.50 86 GLN A CA 1
ATOM 710 C C . GLN A 1 86 ? -0.535 0.267 25.536 1.00 94.50 86 GLN A C 1
ATOM 712 O O . GLN A 1 86 ? 0.039 0.105 26.613 1.00 94.50 86 GLN A O 1
ATOM 717 N N . ARG A 1 87 ? -1.818 -0.049 25.363 1.00 95.12 87 ARG A N 1
ATOM 718 C CA . ARG A 1 87 ? -2.653 -0.637 26.411 1.00 95.12 87 ARG A CA 1
ATOM 719 C C . ARG A 1 87 ? -3.523 -1.742 25.856 1.00 95.12 87 ARG A C 1
ATOM 721 O O . ARG A 1 87 ? -3.969 -1.683 24.712 1.00 95.12 87 ARG A O 1
ATOM 728 N N . SER A 1 88 ? -3.783 -2.720 26.715 1.00 95.81 88 SER A N 1
ATOM 729 C CA . SER A 1 88 ? -4.641 -3.865 26.438 1.00 95.81 88 SER A CA 1
ATOM 730 C C . SER A 1 88 ? -5.800 -3.892 27.424 1.00 95.81 88 SER A C 1
ATOM 732 O O . SER A 1 88 ? -5.589 -3.778 28.629 1.00 95.81 88 SER A O 1
ATOM 734 N N . PHE A 1 89 ? -7.012 -4.085 26.917 1.00 96.12 89 PHE A N 1
ATOM 735 C CA . PHE A 1 89 ? -8.236 -4.197 27.703 1.00 96.12 89 PHE A CA 1
ATOM 736 C C . PHE A 1 89 ? -8.932 -5.512 27.367 1.00 96.12 89 PHE A C 1
ATOM 738 O O . PHE A 1 89 ? -9.032 -5.885 26.194 1.00 96.12 89 PHE A O 1
ATOM 745 N N . ARG A 1 90 ? -9.412 -6.233 28.384 1.00 96.81 90 ARG A N 1
ATOM 746 C CA . ARG A 1 90 ? -10.245 -7.422 28.168 1.00 96.81 90 ARG A CA 1
ATOM 747 C C . ARG A 1 90 ? -11.620 -6.988 27.691 1.00 96.81 90 ARG A C 1
ATOM 749 O O . ARG A 1 90 ? -12.202 -6.069 28.253 1.00 96.81 90 ARG A O 1
ATOM 756 N N . LYS A 1 91 ? -12.152 -7.671 26.680 1.00 95.06 91 LYS A N 1
ATOM 757 C CA . LYS A 1 91 ? -13.483 -7.392 26.132 1.00 95.06 91 LYS A CA 1
ATOM 758 C C . LYS A 1 91 ? -14.596 -7.633 27.149 1.00 95.06 91 LYS A C 1
ATOM 760 O O . LYS A 1 91 ? -15.582 -6.914 27.107 1.00 95.06 91 LYS A O 1
ATOM 765 N N . SER A 1 92 ? -14.405 -8.589 28.060 1.00 96.50 92 SER A N 1
ATOM 766 C CA . SER A 1 92 ? -15.307 -8.864 29.188 1.00 96.50 92 SER A CA 1
ATOM 767 C C . SER A 1 92 ? -15.467 -7.677 30.136 1.00 96.50 92 SER A C 1
ATOM 769 O O . SER A 1 92 ? -16.519 -7.513 30.737 1.00 96.50 92 SER A O 1
ATOM 771 N N . ASP A 1 93 ? -14.430 -6.846 30.262 1.00 96.31 93 ASP A N 1
ATOM 772 C CA . ASP A 1 93 ? -14.389 -5.740 31.225 1.00 96.31 93 ASP A CA 1
ATOM 773 C C . ASP A 1 93 ? -14.882 -4.428 30.591 1.00 96.31 93 ASP A C 1
ATOM 775 O O . ASP A 1 93 ? -14.962 -3.389 31.253 1.00 96.31 93 ASP A O 1
ATOM 779 N N . ILE A 1 94 ? -15.157 -4.447 29.283 1.00 96.00 94 ILE A N 1
ATOM 780 C CA . ILE A 1 94 ? -15.683 -3.303 28.549 1.00 96.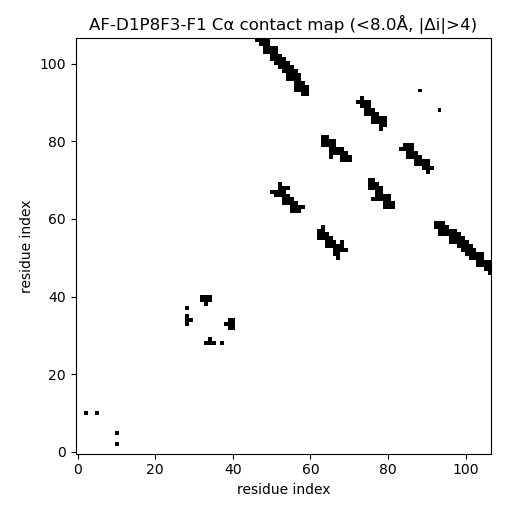00 94 ILE A CA 1
ATOM 781 C C . ILE A 1 94 ? -17.185 -3.259 28.773 1.00 96.00 94 ILE A C 1
ATOM 783 O O . ILE A 1 94 ? -17.918 -4.148 28.356 1.00 96.00 94 ILE A O 1
ATOM 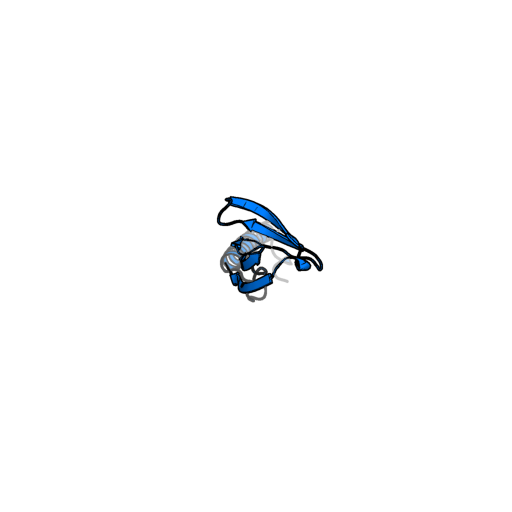787 N N . GLN A 1 95 ? -17.636 -2.177 29.394 1.00 96.56 95 GLN A N 1
ATOM 788 C CA . GLN A 1 95 ? -19.041 -1.993 29.739 1.00 96.56 95 GLN A CA 1
ATOM 789 C C . GLN A 1 95 ? -19.875 -1.675 28.497 1.00 96.56 95 GLN A C 1
ATOM 791 O O . GLN A 1 95 ? -20.983 -2.175 28.337 1.00 96.56 95 GLN A O 1
ATOM 796 N N . ARG A 1 96 ? -19.352 -0.818 27.611 1.00 95.31 96 ARG A N 1
ATOM 797 C CA . ARG A 1 96 ? -20.060 -0.384 26.402 1.00 95.31 96 ARG A CA 1
ATOM 798 C C . ARG A 1 96 ? -19.094 0.107 25.334 1.00 95.31 96 ARG A C 1
ATOM 800 O O . ARG A 1 96 ? -18.209 0.907 25.626 1.00 95.31 96 ARG A O 1
ATOM 807 N N . TYR A 1 97 ? -19.315 -0.288 24.084 1.00 94.19 97 TYR A N 1
ATOM 808 C CA . TYR A 1 97 ? -18.661 0.336 22.933 1.00 94.19 97 TYR A CA 1
ATOM 809 C C . TYR A 1 97 ? -19.411 1.607 22.521 1.00 94.19 97 TYR A C 1
ATOM 811 O O . TYR A 1 97 ? -20.636 1.606 22.423 1.00 94.19 97 TYR A O 1
ATOM 819 N N . ILE A 1 98 ? -18.670 2.691 22.296 1.00 94.25 98 ILE A N 1
ATOM 820 C CA . ILE A 1 98 ? -19.212 3.989 21.876 1.00 94.25 98 ILE A CA 1
ATOM 821 C C . ILE A 1 98 ? -19.078 4.149 20.362 1.00 94.25 98 ILE A C 1
ATOM 823 O O . ILE A 1 98 ? -20.041 4.497 19.691 1.00 94.25 98 ILE A O 1
ATOM 827 N N . SER A 1 99 ? -17.884 3.900 19.818 1.00 91.50 99 SER A N 1
ATOM 828 C CA . SER A 1 99 ? -17.608 4.041 18.385 1.00 91.50 99 SER A CA 1
ATOM 829 C C . SER A 1 99 ? -16.495 3.096 17.954 1.00 91.50 99 SER A C 1
ATOM 831 O O . SER A 1 99 ? -15.560 2.847 18.715 1.00 91.50 99 SER A O 1
ATOM 833 N N . VAL A 1 100 ? -16.586 2.577 16.730 1.00 89.94 100 VAL A N 1
ATOM 834 C CA . VAL A 1 100 ? -15.586 1.688 16.133 1.00 89.94 100 VAL A CA 1
ATOM 835 C C . VAL A 1 100 ? -15.332 2.130 14.691 1.00 89.94 100 VAL A C 1
ATOM 837 O O . VAL A 1 100 ? -16.148 1.864 13.815 1.00 89.94 100 VAL A O 1
ATOM 840 N N . LYS A 1 101 ? -14.188 2.766 14.429 1.00 85.38 101 LYS A N 1
ATOM 841 C CA . LYS A 1 101 ? -13.729 3.147 13.085 1.00 85.38 101 LYS A CA 1
ATOM 842 C C . LYS A 1 101 ? -12.719 2.131 12.562 1.00 85.38 101 LYS A C 1
ATOM 844 O O . LYS A 1 101 ? -11.812 1.713 13.291 1.00 85.38 101 LYS A O 1
ATOM 849 N N . LYS A 1 102 ? -12.883 1.705 11.310 1.00 79.81 102 LYS A N 1
ATOM 850 C CA . LYS A 1 102 ? -12.022 0.712 10.638 1.00 79.81 102 LYS A CA 1
ATOM 851 C C . LYS A 1 102 ? -11.792 1.099 9.178 1.00 79.81 102 LYS A C 1
ATOM 853 O O . LYS A 1 102 ? -11.833 0.239 8.296 1.00 79.81 102 LYS A O 1
ATOM 858 N N . ASP A 1 103 ? -11.570 2.382 8.938 1.00 75.81 103 ASP A N 1
ATOM 859 C CA . ASP A 1 103 ? -11.543 2.913 7.584 1.00 75.81 103 ASP A CA 1
ATOM 860 C C . ASP A 1 103 ? -10.250 2.519 6.888 1.00 75.81 103 ASP A C 1
ATOM 862 O O . ASP A 1 103 ? -9.150 2.628 7.435 1.00 75.81 103 ASP A O 1
ATOM 866 N N . LYS A 1 104 ? -10.410 2.002 5.675 1.00 66.44 104 LYS A N 1
ATOM 867 C CA . LYS A 1 104 ? -9.328 1.645 4.772 1.00 66.44 104 LYS A CA 1
ATOM 868 C C . LYS A 1 104 ? -9.006 2.874 3.927 1.00 66.44 104 LYS A C 1
ATOM 870 O O . LYS A 1 104 ? -9.781 3.202 3.038 1.00 66.44 104 LYS A O 1
ATOM 875 N N . ILE A 1 105 ? -7.881 3.535 4.183 1.00 63.19 105 ILE A N 1
ATOM 876 C CA . ILE A 1 105 ? -7.428 4.655 3.352 1.00 63.19 105 ILE A CA 1
ATOM 877 C C . ILE A 1 105 ? -6.559 4.083 2.236 1.00 63.19 105 ILE A C 1
ATOM 879 O O . ILE A 1 105 ? -5.528 3.475 2.520 1.00 63.19 105 ILE A O 1
ATOM 883 N N . SER A 1 106 ? -6.979 4.258 0.982 1.00 57.12 106 SER A N 1
ATOM 884 C CA . SER A 1 106 ? -6.077 4.102 -0.161 1.00 57.12 106 SER A CA 1
ATOM 885 C C . SER A 1 106 ? -5.183 5.335 -0.187 1.00 57.12 106 SER A C 1
ATOM 887 O O . SER A 1 106 ? -5.696 6.439 -0.358 1.00 57.12 106 SER A O 1
ATOM 889 N N . THR A 1 107 ? -3.888 5.160 0.063 1.00 54.81 107 THR A N 1
ATOM 890 C CA . THR A 1 107 ? -2.891 6.223 -0.123 1.00 54.81 107 THR A CA 1
ATOM 891 C C . THR A 1 107 ? -2.349 6.167 -1.542 1.00 54.81 107 THR A 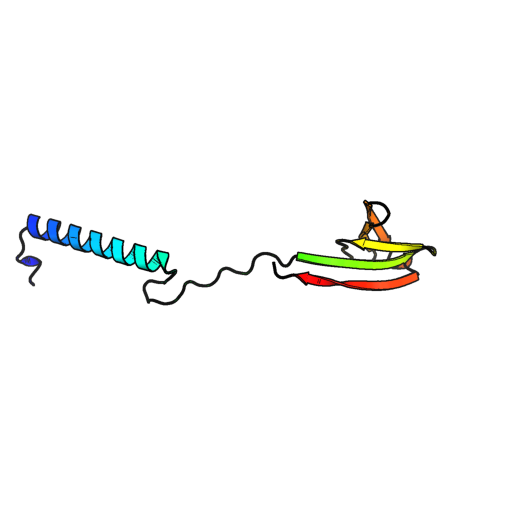C 1
ATOM 893 O O . THR A 1 107 ? -2.220 5.040 -2.075 1.00 54.81 107 THR A O 1
#

Solvent-accessible surface area (backbone atoms only — not comparable to full-atom values): 6283 Å² total; per-residue (Å²): 125,67,78,78,72,46,52,74,66,56,49,52,52,50,51,52,51,53,52,54,52,52,50,53,53,49,52,55,33,54,75,68,44,32,44,97,89,64,46,71,58,81,78,76,81,85,70,63,64,54,59,56,22,38,38,30,30,32,42,91,92,37,82,45,45,28,37,68,46,50,69,66,97,58,36,38,35,21,37,26,68,89,73,74,38,81,46,75,45,50,56,88,61,46,78,42,82,76,48,79,47,74,47,71,37,84,107

=== Feature glossary ===
Legend for the data blocks above and below:

— What the protein is —

Sequence gives the chain of amino acids in standard one-letter code (A=alanine, C=cysteine, …, Y=tyrosine), read N→C. It is the only feature that is directly encoded by the gene; all structural features are derived from the folded form of this sequence.

The annotation block draws on four external resources. InterPro: which protein families and domains the sequence belongs to. GO: standardized terms for what the protein does, what process it participates in, and where in the cell it acts. CATH: which structural fold it has in the CATH hierarchy. Organism: the species of origin.

— Where its atoms are —

Atomic coordinates in PDBx/mmCIF format — the same representation the Protein Data Bank distributes. Each line of the _atom_site loop places one backbone atom in Cartesian space (units: ångströms, origin: arbitrary).

Six rendered views show the 3D structure from the faces of a cube — i.e. along ±x, ±y, ±z. Rendering representation is drawn randomly per protein from cartoon (secondary-structure ribbons), sticks (backbone bonds), or molecular surface; coloring is either N→C rainbow (blue at the N-terminus through red at the C-terminus) or one color per chain.

— Local backbone conformation —

DSSP 8-state secondary structure assigns each residue one of H (α-helix), G (3₁₀-helix), I (π-helix), E (extended β-strand), B (isolated β-bridge), T (hydrogen-bonded turn), S (bend), or '-' (coil). The assignment is computed from backbone hydrogen-bond geometry via the Kabsch–Sander algorithm.

P-SEA three-state annotation labels each residue as helix, strand, or coil based purely on the geometry of the Cα trace. It serves as a fallback when the full backbone (and thus DSSP) is unavailable.

φ (phi) and ψ (psi) are the two rotatable backbone dihedrals per residue: φ is the C(i-1)–N–Cα–C torsion, ψ is the N–Cα–C–N(i+1) torsion, both in degrees on 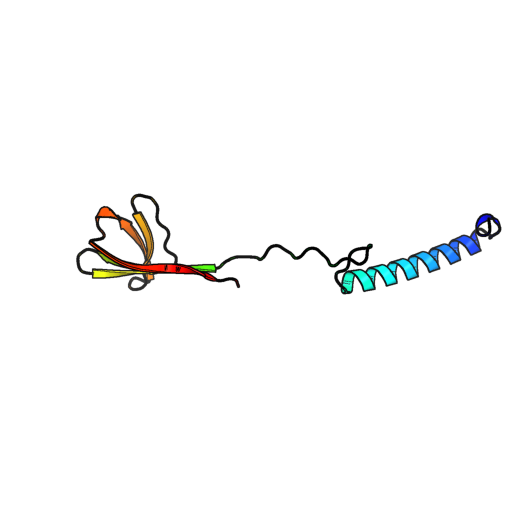(−180°, 180°]. α-helical residues cluster near (−60°, −45°); β-strand residues near (−120°, +130°)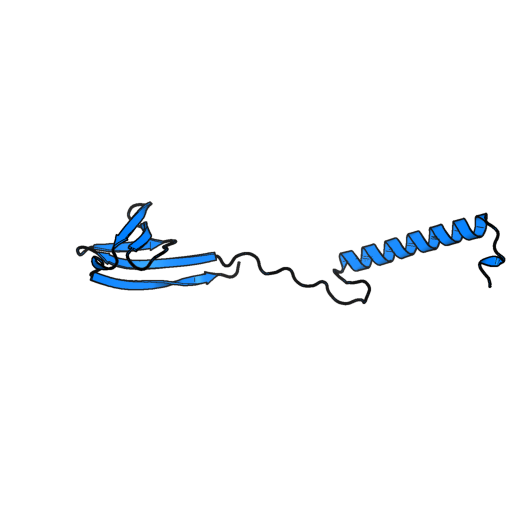. A Ramachandran plot is simply a scatter of (φ, ψ) for every residue.

— Global shape and packing —

Radius of gyration (Rg) is the root-mean-square distance of Cα atoms from their centroid — a single number for overall size and compactness. A globular domain of N residues has Rg ≈ 2.2·N^0.38 Å; an extended or disordered chain has a much larger Rg. The Cα contact count is the number of residue pairs whose Cα atoms are within 8 Å and are more than four positions apart in sequence — a standard proxy for tertiary packing density. The bounding box is the smallest axis-aligned box enclosing all Cα atoms.

Accessible surface area quantifies burial. A residue with SASA near zero is packed into the hydrophobic core; one with SASA >100 Å² sits on the surface. Computed here via the Shrake–Rupley numerical algorithm with a 1.4 Å probe.

The contact map is a binary N×N matrix image: pixel (i, j) is dark where Cα_i and Cα_j are within 8 Å and |i−j|>4. Because the |i−j|>4 filter removes local helical contacts, off-diagonal stripes parallel to the main diagonal indicate parallel β-sheets; stripes perpendicular to it indicate antiparallel β-sheets. The Ramachandran plot scatters every residue's (φ, ψ) pair against the sterically allowed regions. The PAE heatmap renders the predicted-aligned-error matrix.

— Structural neighborhood —

A 3Di character summarizes, for each residue, the relative orientation of the Cα frame of its nearest spatial neighbor. Because it encodes fold topology rather than chemistry, 3Di alignments detect remote structural similarity that sequence alignment misses.

Structural nearest neighbors (via Foldseek easy-search vs the PDB). Reported per hit: target PDB id, E-value, and alignment TM-score. A TM-score above ~0.5 is the conventional threshold for 'same fold'.

— Confidence and disorder —

For AlphaFold models, the B-factor field carries pLDDT — the model's own estimate of local accuracy on a 0–100 scale. Regions with pLDDT<50 should be treated as essentially unmodeled; they often correspond to intrinsically disordered segments.

B-factor (Debye–Waller factor) reflects atomic displacement in the crystal lattice. It is an experimental observable (units Å²), not a prediction; low values mean the atom is pinned down, high values mean it moves or is heterogeneous across the crystal.

Predicted Aligned Error (PAE) is an AlphaFold confidence matrix: entry (i, j) is the expected error in the position of residue j, in ångströms, when the prediction is superimposed on the true structure at residue i. Low PAE within a block of residues means that block is internally rigid and well-predicted; high PAE between two blocks means their relative placement is uncertain even if each block individually is confident.